Protein AF-A0A667XF51-F1 (afdb_monomer)

Mean predicted aligned error: 13.34 Å

Structure (mmCIF, N/CA/C/O backbone):
data_AF-A0A667XF51-F1
#
_entry.id   AF-A0A667XF51-F1
#
loop_
_atom_site.group_PDB
_atom_site.id
_atom_site.type_symbol
_atom_site.label_atom_id
_atom_site.label_alt_id
_atom_site.label_comp_id
_atom_site.label_asym_id
_atom_site.label_entity_id
_atom_site.label_seq_id
_atom_site.pdbx_PDB_ins_code
_atom_site.Car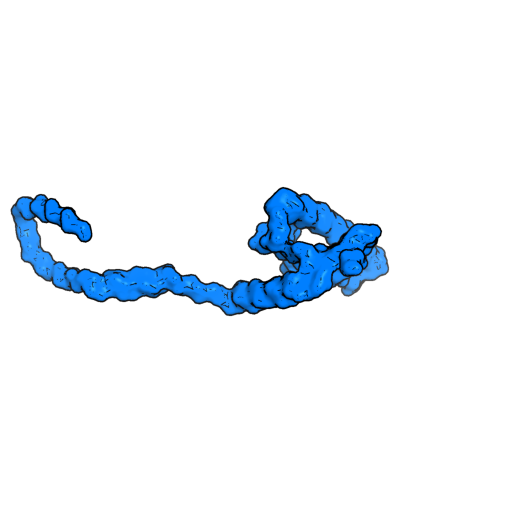tn_x
_atom_site.Cartn_y
_atom_site.Cartn_z
_atom_site.occupancy
_atom_site.B_iso_or_equiv
_atom_site.auth_seq_id
_atom_site.auth_comp_id
_atom_site.auth_asym_id
_atom_site.auth_atom_id
_atom_site.pdbx_PDB_model_num
ATOM 1 N N . MET A 1 1 ? -6.441 3.024 -53.118 1.00 38.12 1 MET A N 1
ATOM 2 C CA . MET A 1 1 ? -5.924 1.799 -53.764 1.00 38.12 1 MET A CA 1
ATOM 3 C C . MET A 1 1 ? -7.114 1.048 -54.330 1.00 38.12 1 MET A C 1
ATOM 5 O O . MET A 1 1 ? -8.049 0.774 -53.589 1.00 38.12 1 MET A O 1
ATOM 9 N N . THR A 1 2 ? -7.151 0.870 -55.646 1.00 34.66 2 THR A N 1
ATOM 10 C CA . THR A 1 2 ? -8.352 0.477 -56.395 1.00 34.66 2 THR A CA 1
ATOM 11 C C . THR A 1 2 ? -8.428 -1.042 -56.510 1.00 34.66 2 THR A C 1
ATOM 13 O O . THR A 1 2 ? -7.495 -1.657 -57.012 1.00 34.66 2 THR A O 1
ATOM 16 N N . ALA A 1 3 ? -9.537 -1.639 -56.077 1.00 33.94 3 ALA A N 1
ATOM 17 C CA . ALA A 1 3 ? -9.882 -3.020 -56.394 1.00 33.94 3 ALA A CA 1
ATOM 18 C C . ALA A 1 3 ? -11.202 -3.010 -57.173 1.00 33.94 3 ALA A C 1
ATOM 20 O O . ALA A 1 3 ? -12.235 -2.587 -56.652 1.00 33.94 3 ALA A O 1
ATOM 21 N N . THR A 1 4 ? -11.152 -3.427 -58.437 1.00 35.94 4 THR A N 1
ATOM 22 C CA . THR A 1 4 ? -12.316 -3.510 -59.328 1.00 35.94 4 THR A CA 1
ATOM 23 C C . THR A 1 4 ? -12.861 -4.934 -59.293 1.00 35.94 4 THR A C 1
ATOM 25 O O . THR A 1 4 ? -12.177 -5.868 -59.701 1.00 35.94 4 THR A O 1
ATOM 28 N N . LEU A 1 5 ? -14.100 -5.103 -58.827 1.00 32.44 5 LEU A N 1
ATOM 29 C CA . LEU A 1 5 ? -14.841 -6.366 -58.882 1.00 32.44 5 LEU A CA 1
ATOM 30 C C . LEU A 1 5 ? -15.947 -6.259 -59.939 1.00 32.44 5 LEU A C 1
ATOM 32 O O . LEU A 1 5 ? -16.811 -5.387 -59.858 1.00 32.44 5 LEU A O 1
ATOM 36 N N . HIS A 1 6 ? -15.923 -7.158 -60.924 1.00 40.03 6 HIS A N 1
ATOM 37 C CA . HIS A 1 6 ? -16.994 -7.330 -61.906 1.00 40.03 6 HIS A CA 1
ATOM 38 C C . HIS A 1 6 ? -18.035 -8.322 -61.378 1.00 40.03 6 HIS A C 1
ATOM 40 O O . HIS A 1 6 ? -17.689 -9.435 -60.993 1.00 40.03 6 HIS A O 1
ATOM 46 N N . PHE A 1 7 ? -19.317 -7.946 -61.426 1.00 36.72 7 PHE A N 1
ATOM 47 C CA . PHE A 1 7 ? -20.428 -8.858 -61.147 1.00 36.72 7 PHE A CA 1
ATOM 48 C C . PHE A 1 7 ? -21.400 -8.895 -62.329 1.00 36.72 7 PHE A C 1
ATOM 50 O O . PHE A 1 7 ? -21.832 -7.855 -62.834 1.00 36.72 7 PHE A O 1
ATOM 57 N N . ARG A 1 8 ? -21.718 -10.110 -62.787 1.00 48.25 8 ARG A N 1
ATOM 58 C CA . ARG A 1 8 ? -22.563 -10.396 -63.951 1.00 48.25 8 ARG A CA 1
ATOM 59 C C . ARG A 1 8 ? -23.971 -10.776 -63.487 1.00 48.25 8 ARG A C 1
ATOM 61 O O . ARG A 1 8 ? -24.130 -11.709 -62.715 1.00 48.25 8 ARG A O 1
ATOM 68 N N . SER A 1 9 ? -24.951 -10.105 -64.093 1.00 50.38 9 SER A N 1
ATOM 69 C CA . SER A 1 9 ? -26.363 -10.495 -64.232 1.00 50.38 9 SER A CA 1
ATOM 70 C C . SER A 1 9 ? -27.285 -10.417 -63.005 1.00 50.38 9 SER A C 1
ATOM 72 O O . SER A 1 9 ? -27.042 -11.017 -61.967 1.00 50.38 9 SER A O 1
ATOM 74 N N . GLY A 1 10 ? -28.432 -9.754 -63.220 1.00 55.12 10 GLY A N 1
ATOM 75 C CA . GLY A 1 10 ? -29.693 -10.096 -62.557 1.00 55.12 10 GLY A CA 1
ATOM 76 C C . GLY A 1 10 ? -30.224 -9.113 -61.510 1.00 55.12 10 GLY A C 1
ATOM 77 O O . GLY A 1 10 ? -30.117 -9.364 -60.320 1.00 55.12 10 GLY A O 1
ATOM 78 N N . LYS A 1 11 ? -30.938 -8.071 -61.971 1.00 45.00 11 LYS A N 1
ATOM 79 C CA . LYS A 1 11 ? -31.925 -7.261 -61.212 1.00 45.00 11 LYS A CA 1
ATOM 80 C C . LYS A 1 11 ? -31.363 -6.252 -60.185 1.00 45.00 11 LYS A C 1
ATOM 82 O O . LYS A 1 11 ? -31.269 -6.495 -58.987 1.00 45.00 11 LYS A O 1
ATOM 87 N N . LYS A 1 12 ? -31.091 -5.032 -60.671 1.00 38.03 12 LYS A N 1
ATOM 88 C CA . LYS A 1 12 ? -30.785 -3.843 -59.856 1.00 38.03 12 LYS A CA 1
ATOM 89 C C . LYS A 1 12 ? -32.056 -3.314 -59.171 1.00 38.03 12 LYS A C 1
ATOM 91 O O . LYS A 1 12 ? -32.865 -2.659 -59.818 1.00 38.03 12 LYS A O 1
ATOM 96 N N . ARG A 1 13 ? -32.202 -3.512 -57.856 1.00 37.59 13 ARG A N 1
ATOM 97 C CA . ARG A 1 13 ? -32.881 -2.512 -57.013 1.00 37.59 13 ARG A CA 1
ATOM 98 C C . ARG A 1 13 ? -31.829 -1.495 -56.594 1.00 37.59 13 ARG A C 1
ATOM 100 O O . ARG A 1 13 ? -30.793 -1.861 -56.045 1.00 37.59 13 ARG A O 1
ATOM 107 N N . GLN A 1 14 ? -32.076 -0.232 -56.915 1.00 36.44 14 GLN A N 1
ATOM 108 C CA . GLN A 1 14 ? -31.248 0.888 -56.494 1.00 36.44 14 GLN A CA 1
ATOM 109 C C . GLN A 1 14 ? -31.330 1.006 -54.968 1.00 36.44 14 GLN A C 1
ATOM 111 O O . GLN A 1 14 ? -32.318 1.492 -54.431 1.00 36.44 14 GLN A O 1
ATOM 116 N N . PHE A 1 15 ? -30.283 0.583 -54.266 1.00 31.88 15 PHE A N 1
ATOM 117 C CA . PHE A 1 15 ? -30.026 1.068 -52.917 1.00 31.88 15 PHE A CA 1
ATOM 118 C C . PHE A 1 15 ? -28.864 2.045 -53.002 1.00 31.88 15 PHE A C 1
ATOM 120 O O . PHE A 1 15 ? -27.707 1.665 -53.183 1.00 31.88 15 PHE A O 1
ATOM 127 N N . ARG A 1 16 ? -29.199 3.335 -52.929 1.00 36.62 16 ARG A N 1
ATOM 128 C CA . ARG A 1 16 ? -28.239 4.433 -52.858 1.00 36.62 16 ARG A CA 1
ATOM 129 C C . ARG A 1 16 ? -27.599 4.412 -51.469 1.00 36.62 16 ARG A C 1
ATOM 131 O O . ARG A 1 16 ? -28.033 5.117 -50.568 1.00 36.62 16 ARG A O 1
ATOM 138 N N . PHE A 1 17 ? -26.578 3.578 -51.289 1.00 36.72 17 PHE A N 1
ATOM 139 C CA . PHE A 1 17 ? -25.720 3.651 -50.110 1.00 36.72 17 PHE A CA 1
ATOM 140 C C . PHE A 1 17 ? -24.720 4.791 -50.302 1.00 36.72 17 PHE A C 1
ATOM 142 O O . PHE A 1 17 ? -23.775 4.700 -51.082 1.00 36.72 17 PHE A O 1
ATOM 149 N N . SER A 1 18 ? -24.977 5.895 -49.603 1.00 41.28 18 SER A N 1
ATOM 150 C CA . SER A 1 18 ? -24.064 7.027 -49.477 1.00 41.28 18 SER A CA 1
ATOM 151 C C . SER A 1 18 ? -22.818 6.570 -48.705 1.00 41.28 18 SER A C 1
ATOM 153 O O . SER A 1 18 ? -22.861 6.303 -47.502 1.00 41.28 18 SER A O 1
ATOM 155 N N . TRP A 1 19 ? -21.690 6.451 -49.411 1.00 42.91 19 TRP A N 1
ATOM 156 C CA . TRP A 1 19 ? -20.379 6.155 -48.814 1.00 42.91 19 TRP A CA 1
ATOM 157 C C . TRP A 1 19 ? -19.873 7.283 -47.905 1.00 42.91 19 TRP A C 1
ATOM 159 O O . TRP A 1 19 ? -18.985 7.068 -47.094 1.00 42.91 19 T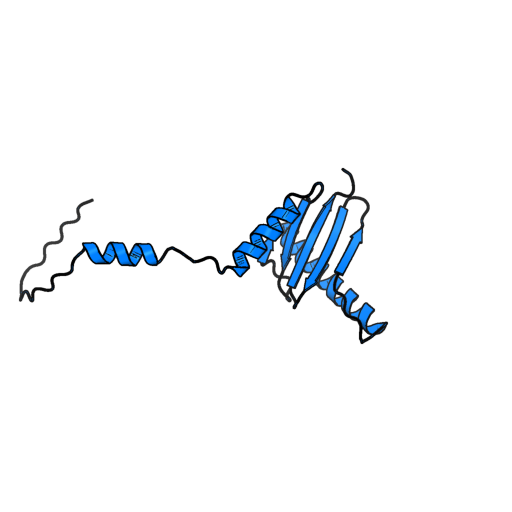RP A O 1
ATOM 169 N N . GLN A 1 20 ? -20.512 8.451 -47.949 1.00 49.47 20 GLN A N 1
ATOM 170 C CA . GLN A 1 20 ? -20.161 9.614 -47.140 1.00 49.47 20 GLN A CA 1
ATOM 171 C C . GLN A 1 20 ? -20.709 9.540 -45.701 1.00 49.47 20 GLN A C 1
ATOM 173 O O . GLN A 1 20 ? -20.226 10.241 -44.817 1.00 49.47 20 GLN A O 1
ATOM 1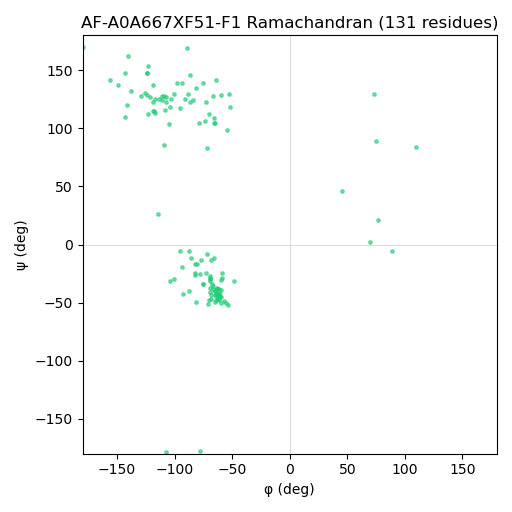78 N N . GLN A 1 21 ? -21.686 8.662 -45.435 1.00 45.69 21 GLN A N 1
ATOM 179 C CA . GLN A 1 21 ? -22.280 8.481 -44.099 1.00 45.69 21 GLN A CA 1
ATOM 180 C C . GLN A 1 21 ? -21.626 7.372 -43.264 1.00 45.69 21 GLN A C 1
ATOM 182 O O . GLN A 1 21 ? -21.743 7.387 -42.038 1.00 45.69 21 GLN A O 1
ATOM 187 N N . ARG A 1 22 ? -20.899 6.433 -43.885 1.00 46.75 22 ARG A N 1
ATOM 188 C CA . ARG A 1 22 ? -20.194 5.362 -43.154 1.00 46.75 22 ARG A CA 1
ATOM 189 C C . ARG A 1 22 ? -18.921 5.857 -42.463 1.00 46.75 22 ARG A C 1
ATOM 191 O O . ARG A 1 22 ? -18.656 5.445 -41.334 1.00 46.75 22 ARG A O 1
ATOM 198 N N . ASP A 1 23 ? -18.214 6.813 -43.060 1.00 51.25 23 ASP A N 1
ATOM 199 C CA . ASP A 1 23 ? -16.989 7.373 -42.471 1.00 51.25 23 ASP A CA 1
ATOM 200 C C . ASP A 1 23 ? -17.261 8.282 -41.261 1.00 51.25 23 ASP A C 1
ATOM 202 O O . ASP A 1 23 ? -16.416 8.412 -40.373 1.00 51.25 23 ASP A O 1
ATOM 206 N N . ALA A 1 24 ? -18.462 8.863 -41.168 1.00 52.84 24 ALA A N 1
ATOM 207 C CA . ALA A 1 24 ? -18.883 9.662 -40.016 1.00 52.84 24 ALA A CA 1
ATOM 208 C C . ALA A 1 24 ? -19.246 8.794 -38.793 1.00 52.84 24 ALA A C 1
ATOM 210 O O . ALA A 1 24 ? -18.978 9.178 -37.654 1.00 52.84 24 ALA A O 1
A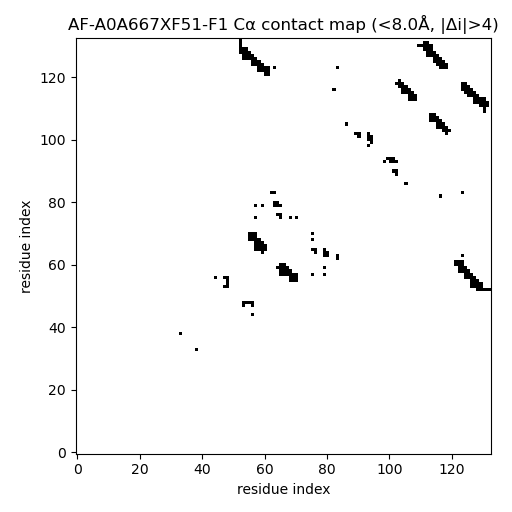TOM 211 N N . LEU A 1 25 ? -19.804 7.598 -39.019 1.00 53.31 25 LEU A N 1
ATOM 212 C CA . LEU A 1 25 ? -20.165 6.655 -37.953 1.00 53.31 25 LEU A CA 1
ATOM 213 C C . LEU A 1 25 ? -18.959 5.883 -37.398 1.00 53.31 25 LEU A C 1
ATOM 215 O O . LEU A 1 25 ? -18.986 5.476 -36.238 1.00 53.31 25 LEU A O 1
ATOM 219 N N . ASN A 1 26 ? -17.888 5.710 -38.182 1.00 52.69 26 ASN A N 1
ATOM 220 C CA . ASN A 1 26 ? -16.680 5.029 -37.709 1.00 52.69 26 ASN A CA 1
ATOM 221 C C . ASN A 1 26 ? -15.746 5.947 -36.897 1.00 52.69 26 ASN A C 1
ATOM 223 O O . ASN A 1 26 ? -15.063 5.471 -35.996 1.00 52.69 26 ASN A O 1
ATOM 227 N N . ARG A 1 27 ? -15.773 7.273 -37.122 1.00 49.97 27 ARG A N 1
ATOM 228 C CA . ARG A 1 27 ? -15.036 8.236 -36.273 1.00 49.97 27 ARG A CA 1
ATOM 229 C C . ARG A 1 27 ? -15.612 8.368 -34.862 1.00 49.97 27 ARG A C 1
ATOM 231 O O . ARG A 1 27 ? -14.864 8.648 -33.935 1.00 49.97 27 ARG A O 1
ATOM 238 N N . ARG A 1 28 ? -16.915 8.119 -34.673 1.00 48.06 28 ARG A N 1
ATOM 239 C CA . ARG A 1 28 ? -17.546 8.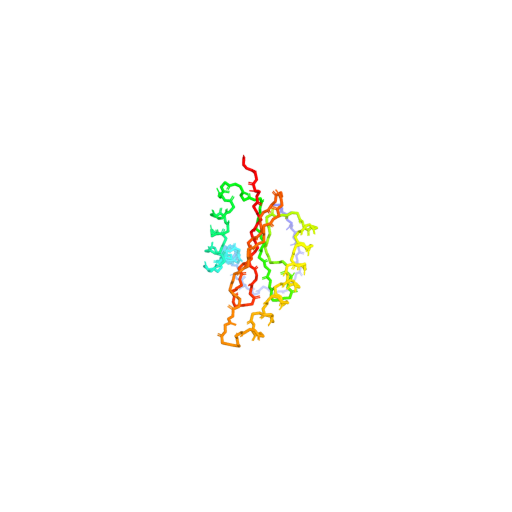112 -33.339 1.00 48.06 28 ARG A CA 1
ATOM 240 C C . ARG A 1 28 ? -17.269 6.848 -32.523 1.00 48.06 28 ARG A C 1
ATOM 242 O O . ARG A 1 28 ? -17.522 6.852 -31.326 1.00 48.06 28 ARG A O 1
ATOM 249 N N . ARG A 1 29 ? -16.743 5.784 -33.140 1.00 47.66 29 ARG A N 1
ATOM 250 C CA . ARG A 1 29 ? -16.464 4.511 -32.456 1.00 47.66 29 ARG A CA 1
ATOM 251 C C . ARG A 1 29 ? -15.133 4.510 -31.688 1.00 47.66 29 ARG A C 1
ATOM 253 O O . ARG A 1 29 ? -14.967 3.689 -30.799 1.00 47.66 29 ARG A O 1
ATOM 260 N N . ASN A 1 30 ? -14.234 5.457 -31.979 1.00 44.09 30 ASN A N 1
ATOM 261 C CA . ASN A 1 30 ? -12.891 5.537 -31.389 1.00 44.09 30 ASN A CA 1
ATOM 262 C C . ASN A 1 30 ? -12.665 6.776 -30.510 1.00 44.09 30 ASN A C 1
ATOM 264 O O . ASN A 1 30 ? -11.528 7.210 -30.354 1.00 44.09 30 ASN A O 1
ATOM 268 N N . ASN A 1 31 ? -13.716 7.344 -29.917 1.00 49.69 31 ASN A N 1
ATOM 269 C CA . ASN A 1 31 ? -13.519 8.239 -28.781 1.00 49.69 31 ASN A CA 1
ATOM 270 C C . ASN A 1 31 ? -14.014 7.519 -27.528 1.00 49.69 31 ASN A C 1
ATOM 272 O O . ASN A 1 31 ? -15.191 7.663 -27.187 1.00 49.69 31 ASN A O 1
ATOM 276 N N . PRO A 1 32 ? -13.179 6.691 -26.871 1.00 53.62 32 PRO A N 1
ATOM 277 C CA . PRO A 1 32 ? -13.528 6.247 -25.543 1.00 53.62 32 PRO A CA 1
ATOM 278 C C . PRO A 1 32 ? -13.481 7.522 -24.711 1.00 53.62 32 PRO A C 1
ATOM 280 O O . PRO A 1 32 ? -12.410 8.060 -24.441 1.00 53.62 32 PRO A O 1
ATOM 283 N N . THR A 1 33 ? -14.644 8.067 -24.365 1.00 53.41 33 THR A N 1
ATOM 284 C CA . THR A 1 33 ? -14.733 8.974 -23.229 1.00 53.41 33 THR A CA 1
ATOM 285 C C . THR A 1 33 ? -14.129 8.193 -22.076 1.00 53.41 33 THR A C 1
ATOM 287 O O . THR A 1 33 ? -14.776 7.283 -21.555 1.00 53.41 33 THR A O 1
ATOM 290 N N . ILE A 1 34 ? -12.855 8.452 -21.770 1.00 56.41 34 ILE A N 1
ATOM 291 C CA . ILE A 1 34 ? -12.207 7.887 -20.596 1.00 56.41 34 ILE A CA 1
ATOM 292 C C . ILE A 1 34 ? -13.168 8.251 -19.465 1.00 56.41 34 ILE A C 1
ATOM 294 O O . ILE A 1 34 ? -13.490 9.438 -19.332 1.00 56.41 34 ILE A O 1
ATOM 298 N N . PRO A 1 35 ? -13.754 7.268 -18.758 1.00 61.75 35 PRO A N 1
ATOM 299 C CA . PRO A 1 35 ? -14.722 7.574 -17.720 1.00 61.75 35 PRO A CA 1
ATOM 300 C C . PRO A 1 35 ? -14.061 8.584 -16.787 1.00 61.75 35 PRO A C 1
ATOM 302 O O . PRO A 1 35 ? -12.919 8.377 -16.392 1.00 61.75 35 PRO A O 1
ATOM 305 N N . LYS A 1 36 ? -14.740 9.697 -16.497 1.00 63.22 36 LYS A N 1
ATOM 306 C CA . LYS A 1 36 ? -14.178 10.862 -15.787 1.00 63.22 36 LYS A CA 1
ATOM 307 C C . LYS A 1 36 ? -13.414 10.479 -14.502 1.00 63.22 36 LYS A C 1
ATOM 309 O O . LYS A 1 36 ? -12.390 11.065 -14.181 1.00 63.22 36 LYS A O 1
ATOM 314 N N . MET A 1 37 ? -13.852 9.407 -13.843 1.00 62.53 37 MET A N 1
ATOM 315 C CA . MET A 1 37 ? -13.179 8.804 -12.688 1.00 62.53 37 MET A CA 1
ATOM 316 C C . MET A 1 37 ? -11.767 8.280 -13.007 1.00 62.53 37 MET A C 1
ATOM 318 O O . MET A 1 37 ? -10.837 8.488 -12.238 1.00 62.53 37 MET A O 1
ATOM 322 N N . ALA A 1 38 ? -11.571 7.620 -14.151 1.00 70.81 38 ALA A N 1
ATOM 323 C CA . ALA A 1 38 ? -10.264 7.105 -14.550 1.00 70.81 38 ALA A CA 1
ATOM 324 C C . ALA A 1 38 ? -9.266 8.233 -14.859 1.00 70.81 38 ALA A C 1
ATOM 326 O O . ALA A 1 38 ? -8.089 8.084 -14.541 1.00 70.81 38 ALA A O 1
ATOM 327 N N . SER A 1 39 ? -9.716 9.369 -15.413 1.00 79.31 39 SER A N 1
ATOM 328 C CA . SER A 1 39 ? -8.823 10.516 -15.636 1.00 79.31 39 SER A CA 1
ATOM 329 C C . SER A 1 39 ? -8.396 11.180 -14.326 1.00 79.31 39 SER A C 1
ATOM 331 O O . SER A 1 39 ? -7.220 11.488 -14.161 1.00 79.31 39 SER A O 1
ATOM 333 N N . GLU A 1 40 ? -9.308 11.336 -13.363 1.00 82.81 40 GLU A N 1
ATOM 334 C CA . GLU A 1 40 ? -9.001 11.934 -12.053 1.00 82.81 40 GLU A CA 1
ATOM 335 C C . GLU A 1 40 ? -8.013 11.082 -11.234 1.00 82.81 40 GLU A C 1
ATOM 337 O O . GLU A 1 40 ? -7.089 11.611 -10.603 1.00 82.81 40 GLU A O 1
ATOM 342 N N . VAL A 1 41 ? -8.162 9.752 -11.274 1.00 83.50 41 VAL A N 1
ATOM 343 C CA . VAL A 1 41 ? -7.222 8.815 -10.635 1.00 83.50 41 VAL A CA 1
ATOM 344 C C . VAL A 1 41 ? -5.837 8.928 -11.268 1.00 83.50 41 VAL A C 1
ATOM 346 O O . VAL A 1 41 ? -4.841 9.039 -10.557 1.00 83.50 41 VAL A O 1
ATOM 349 N N . GLU A 1 42 ? -5.761 8.952 -12.597 1.00 85.88 42 GLU A N 1
ATOM 350 C CA . GLU A 1 42 ? -4.492 9.011 -13.325 1.00 85.88 42 GLU A CA 1
ATOM 351 C C . GLU A 1 42 ? -3.760 10.347 -13.109 1.00 85.88 42 GLU A C 1
ATOM 353 O O . GLU A 1 42 ? -2.546 10.366 -12.906 1.00 85.88 42 GLU A O 1
ATOM 358 N N . GLU A 1 43 ? -4.487 11.464 -13.044 1.00 89.69 43 GLU A N 1
ATOM 359 C CA . GLU A 1 43 ? -3.926 12.760 -12.647 1.00 89.69 43 GLU A CA 1
ATOM 360 C C . GLU A 1 43 ? -3.408 12.757 -11.205 1.00 89.69 43 GLU A C 1
ATOM 362 O O . GLU A 1 43 ? -2.370 13.353 -10.910 1.00 89.69 43 GLU A O 1
ATOM 367 N N . THR A 1 44 ? -4.114 12.082 -10.297 1.00 90.44 44 THR A N 1
ATOM 368 C CA . THR A 1 44 ? -3.706 11.979 -8.891 1.00 90.44 44 THR A CA 1
ATOM 369 C C . THR A 1 44 ? -2.445 11.137 -8.735 1.00 90.44 44 THR A C 1
ATOM 371 O O . THR A 1 44 ? -1.525 11.557 -8.035 1.00 90.44 44 THR A O 1
ATOM 374 N N . LEU A 1 45 ? -2.352 10.005 -9.435 1.00 91.00 45 LEU A N 1
ATOM 375 C CA . LEU A 1 45 ? -1.148 9.171 -9.450 1.00 91.00 45 LEU A CA 1
ATOM 376 C C . LEU A 1 45 ? 0.052 9.935 -10.017 1.00 91.00 45 LEU A C 1
ATOM 378 O O . LEU A 1 45 ? 1.102 9.963 -9.381 1.00 91.00 45 LEU A O 1
ATOM 382 N N . LYS A 1 46 ? -0.125 10.667 -11.125 1.00 91.94 46 LYS A N 1
ATOM 383 C CA . LYS A 1 46 ? 0.932 11.527 -11.683 1.00 91.94 46 LYS A CA 1
ATOM 384 C C . LYS A 1 46 ? 1.398 12.607 -10.708 1.00 91.94 46 LYS A C 1
ATOM 386 O O . LYS A 1 46 ? 2.589 12.896 -10.633 1.00 91.94 46 LYS A O 1
ATOM 391 N N . ARG A 1 47 ? 0.477 13.210 -9.946 1.00 93.19 47 ARG A N 1
ATOM 392 C CA . ARG A 1 47 ? 0.828 14.187 -8.900 1.00 93.19 47 ARG A CA 1
ATOM 393 C C . ARG A 1 47 ? 1.677 13.563 -7.790 1.00 93.19 47 ARG A C 1
ATOM 395 O O . ARG A 1 47 ? 2.580 14.230 -7.296 1.00 93.19 47 ARG A O 1
ATOM 402 N N . ILE A 1 48 ? 1.404 12.312 -7.416 1.00 93.19 48 ILE A N 1
ATOM 403 C CA . ILE A 1 48 ? 2.193 11.571 -6.420 1.00 93.19 48 ILE A CA 1
ATOM 404 C C . ILE A 1 48 ? 3.573 11.228 -6.988 1.00 93.19 48 ILE A C 1
ATOM 406 O O . ILE A 1 48 ? 4.578 11.498 -6.343 1.00 93.19 48 ILE A O 1
ATOM 410 N N . GLU A 1 49 ? 3.636 10.705 -8.210 1.00 92.56 49 GLU A N 1
ATOM 411 C CA . GLU A 1 49 ? 4.893 10.373 -8.894 1.00 92.56 49 GLU A CA 1
ATOM 412 C C . GLU A 1 49 ? 5.804 11.590 -9.095 1.00 92.56 49 GLU A C 1
ATOM 414 O O . GLU A 1 49 ? 7.023 11.462 -9.066 1.00 92.56 49 GLU A O 1
ATOM 419 N N . GLY A 1 50 ? 5.227 12.786 -9.243 1.00 91.69 50 GLY A N 1
ATOM 420 C CA . GLY A 1 50 ? 5.981 14.036 -9.335 1.00 91.69 50 GLY A CA 1
ATOM 421 C C . GLY A 1 50 ? 6.622 14.504 -8.022 1.00 91.69 50 GLY A C 1
ATOM 422 O O . GLY A 1 50 ? 7.389 15.470 -8.033 1.00 91.69 50 GLY A O 1
ATOM 423 N N . GLN A 1 51 ? 6.323 13.872 -6.882 1.00 92.19 51 GLN A N 1
ATOM 424 C CA . GLN A 1 51 ? 6.933 14.240 -5.605 1.00 92.19 51 GLN A CA 1
ATOM 425 C C . GLN A 1 51 ? 8.381 13.745 -5.515 1.00 92.19 51 GLN A C 1
ATOM 427 O O . GLN A 1 51 ? 8.711 12.614 -5.871 1.00 92.19 51 GLN A O 1
ATOM 432 N N . ARG A 1 52 ? 9.266 14.591 -4.974 1.00 89.25 52 ARG A N 1
ATOM 433 C CA . ARG A 1 52 ? 10.680 14.239 -4.783 1.00 89.25 52 ARG A CA 1
ATOM 434 C C . ARG A 1 52 ? 10.818 13.017 -3.878 1.00 89.25 52 ARG A C 1
ATOM 436 O O . ARG A 1 52 ? 10.293 12.997 -2.769 1.00 89.25 52 ARG A O 1
ATOM 443 N N . GLY A 1 53 ? 11.581 12.033 -4.345 1.00 90.62 53 GLY A N 1
ATOM 444 C CA . GLY A 1 53 ? 11.854 10.796 -3.616 1.00 90.62 53 GLY A CA 1
ATOM 445 C C . GLY A 1 53 ? 10.839 9.679 -3.854 1.00 90.62 53 GLY A C 1
ATOM 446 O O . GLY A 1 53 ? 11.097 8.571 -3.396 1.00 90.62 53 GLY A O 1
ATOM 447 N N . VAL A 1 54 ? 9.740 9.912 -4.584 1.00 94.25 54 VAL A N 1
ATOM 448 C CA . VAL A 1 54 ? 8.851 8.826 -5.020 1.00 94.25 54 VAL A CA 1
ATOM 449 C C . VAL A 1 54 ? 9.540 8.025 -6.121 1.00 94.25 54 VAL A C 1
ATOM 451 O O . VAL A 1 54 ? 9.946 8.560 -7.146 1.00 94.25 54 VAL A O 1
ATOM 454 N N . VAL A 1 55 ? 9.694 6.727 -5.875 1.00 93.12 55 VAL A N 1
ATOM 455 C CA . VAL A 1 55 ? 10.275 5.756 -6.811 1.00 93.12 55 VAL A CA 1
ATOM 456 C C . VAL A 1 55 ? 9.192 5.203 -7.724 1.00 93.12 55 VAL A C 1
ATOM 458 O O . VAL A 1 55 ? 9.412 5.022 -8.918 1.00 93.12 55 VAL A O 1
ATOM 461 N N . GLY A 1 56 ? 8.009 4.939 -7.167 1.00 93.62 56 GLY A N 1
ATOM 462 C CA . GLY A 1 56 ? 6.879 4.501 -7.963 1.00 93.62 56 GLY A CA 1
ATOM 463 C C . GLY A 1 56 ? 5.609 4.254 -7.172 1.00 93.62 56 GLY A C 1
ATOM 464 O O . GLY A 1 56 ? 5.605 4.232 -5.938 1.00 93.62 56 GLY A O 1
ATOM 465 N N . THR A 1 57 ? 4.527 4.066 -7.917 1.00 95.31 57 THR A N 1
ATOM 466 C CA . THR A 1 57 ? 3.190 3.805 -7.394 1.00 95.31 57 THR A CA 1
ATOM 467 C C . THR A 1 57 ? 2.635 2.505 -7.965 1.00 95.31 57 THR A C 1
ATOM 469 O O . THR A 1 57 ? 2.949 2.115 -9.092 1.00 95.31 57 THR A O 1
ATOM 472 N N . VAL A 1 58 ? 1.819 1.807 -7.176 1.00 94.81 58 VAL A N 1
ATOM 473 C CA . VAL A 1 58 ? 1.083 0.613 -7.598 1.00 94.81 58 VAL A CA 1
ATOM 474 C C . VAL A 1 58 ? -0.331 0.686 -7.043 1.00 94.81 58 VAL A C 1
ATOM 476 O O . VAL A 1 58 ? -0.527 0.938 -5.858 1.00 94.81 58 VAL A O 1
ATOM 479 N N . VAL A 1 59 ? -1.321 0.432 -7.892 1.00 93.50 59 VAL A N 1
ATOM 480 C CA . VAL A 1 59 ? -2.724 0.296 -7.498 1.00 93.50 59 VAL A CA 1
ATOM 481 C C . VAL A 1 59 ? -3.150 -1.142 -7.736 1.00 93.50 59 VAL A C 1
ATOM 483 O O . VAL A 1 59 ? -3.023 -1.641 -8.855 1.00 93.50 59 VAL A O 1
ATOM 486 N N . CYS A 1 60 ? -3.676 -1.795 -6.704 1.00 93.44 60 CYS A N 1
ATOM 487 C CA . CYS A 1 60 ? -4.128 -3.183 -6.744 1.00 93.44 60 CYS A CA 1
ATOM 488 C C . CYS A 1 60 ? -5.598 -3.302 -6.344 1.00 93.44 60 CYS A C 1
ATOM 490 O O . CYS A 1 60 ? -6.109 -2.499 -5.561 1.00 93.44 60 CYS A O 1
ATOM 492 N N . ASN A 1 61 ? -6.255 -4.346 -6.844 1.00 91.69 61 ASN A N 1
ATOM 493 C CA . ASN A 1 61 ? -7.576 -4.753 -6.370 1.00 91.69 61 ASN A CA 1
ATOM 494 C C . ASN A 1 61 ? -7.497 -5.525 -5.030 1.00 91.69 61 ASN A C 1
ATOM 496 O O . ASN A 1 61 ? -6.411 -5.773 -4.491 1.00 91.69 61 ASN A O 1
ATOM 500 N N . ALA A 1 62 ? -8.656 -5.975 -4.544 1.00 86.81 62 ALA A N 1
ATOM 501 C CA . ALA A 1 62 ? -8.810 -6.766 -3.322 1.00 86.81 62 ALA A CA 1
ATOM 502 C C . ALA A 1 62 ? -8.038 -8.098 -3.330 1.00 86.81 62 ALA A C 1
ATOM 504 O O . ALA A 1 62 ? -7.664 -8.612 -2.272 1.00 86.81 62 ALA A O 1
ATOM 505 N N . ASP A 1 63 ? -7.751 -8.648 -4.507 1.00 86.44 63 ASP A N 1
ATOM 506 C CA . ASP A 1 63 ? -7.012 -9.903 -4.674 1.00 86.44 63 ASP A CA 1
ATOM 507 C C . ASP A 1 63 ? -5.491 -9.688 -4.713 1.00 86.44 63 ASP A C 1
ATOM 509 O O . ASP A 1 63 ? -4.718 -10.645 -4.738 1.00 86.44 63 ASP A O 1
ATOM 513 N N . GLY A 1 64 ? -5.034 -8.430 -4.703 1.00 85.31 64 GLY A N 1
ATOM 514 C CA . GLY A 1 64 ? -3.625 -8.090 -4.887 1.00 85.31 64 GLY A CA 1
ATOM 515 C C . GLY A 1 64 ? -3.165 -8.193 -6.344 1.00 85.31 64 GLY A C 1
ATOM 516 O O . GLY A 1 64 ? -1.968 -8.319 -6.595 1.00 85.31 64 GLY A O 1
ATOM 517 N N . ILE A 1 65 ? -4.092 -8.141 -7.303 1.00 91.62 65 ILE A N 1
ATOM 518 C CA . ILE A 1 65 ? -3.794 -8.061 -8.734 1.00 91.62 65 ILE A CA 1
ATOM 519 C C . ILE A 1 65 ? -3.544 -6.586 -9.090 1.00 91.62 65 ILE A C 1
ATOM 521 O O . ILE A 1 65 ? -4.413 -5.744 -8.831 1.00 91.62 65 ILE A O 1
ATOM 525 N N . PRO A 1 66 ? -2.384 -6.245 -9.681 1.00 92.56 66 PRO A N 1
ATOM 526 C CA . PRO A 1 66 ? -2.085 -4.875 -10.080 1.00 92.56 66 PRO A CA 1
ATOM 527 C C . PRO A 1 66 ? -3.010 -4.403 -11.208 1.00 92.56 66 PRO A C 1
ATOM 529 O O . PRO A 1 66 ? -3.112 -5.047 -12.249 1.00 92.56 66 PRO A O 1
ATOM 532 N N . ILE A 1 67 ? -3.650 -3.252 -11.012 1.00 91.88 67 ILE A N 1
ATOM 533 C CA . ILE A 1 67 ? -4.468 -2.549 -12.013 1.00 91.88 67 ILE A CA 1
ATOM 534 C C . ILE A 1 67 ? -3.606 -1.529 -12.760 1.00 91.88 67 ILE A C 1
ATOM 536 O O . ILE A 1 67 ? -3.703 -1.391 -13.979 1.00 91.88 67 ILE A O 1
ATOM 540 N N . ARG A 1 68 ? -2.757 -0.802 -12.024 1.00 90.31 68 ARG A N 1
ATOM 541 C CA . ARG A 1 68 ? -1.807 0.186 -12.551 1.00 90.31 68 ARG A CA 1
ATOM 542 C C . ARG A 1 68 ? -0.514 0.137 -11.749 1.00 90.31 68 ARG A C 1
ATOM 544 O O . ARG A 1 68 ? -0.530 -0.151 -10.556 1.00 90.31 68 ARG A O 1
ATOM 551 N N . SER A 1 69 ? 0.598 0.416 -12.412 1.00 92.94 69 SER A N 1
ATOM 552 C CA . SER A 1 69 ? 1.918 0.460 -11.794 1.00 92.94 69 SER A CA 1
ATOM 553 C C . SER A 1 69 ? 2.850 1.335 -12.615 1.00 92.94 69 SER A C 1
ATOM 555 O O . SER A 1 69 ? 2.815 1.264 -13.842 1.00 92.94 69 SER A O 1
ATOM 557 N N . SER A 1 70 ? 3.705 2.097 -11.941 1.00 93.25 70 SER A N 1
ATOM 558 C CA . SER A 1 70 ? 4.840 2.792 -12.558 1.00 93.25 70 SER A CA 1
ATOM 559 C C . SER A 1 70 ? 6.155 1.998 -12.462 1.00 93.25 70 SER A C 1
ATOM 561 O O . SER A 1 70 ? 7.169 2.419 -13.009 1.00 93.25 70 SER A O 1
ATOM 563 N N . LEU A 1 71 ? 6.147 0.866 -11.747 1.00 91.75 71 LEU A N 1
ATOM 564 C CA . LEU A 1 71 ? 7.285 -0.046 -11.568 1.00 91.75 71 LEU A CA 1
ATOM 565 C C . LEU A 1 71 ? 7.343 -1.125 -12.659 1.00 91.75 71 LEU A C 1
ATOM 567 O O . LEU A 1 71 ? 6.376 -1.328 -13.400 1.00 91.75 71 LEU A O 1
ATOM 571 N N . ASP A 1 72 ? 8.460 -1.854 -12.715 1.00 92.75 72 ASP A N 1
ATOM 572 C CA . ASP A 1 72 ? 8.622 -3.032 -13.563 1.00 92.75 72 ASP A CA 1
ATOM 573 C C . ASP A 1 72 ? 7.661 -4.158 -13.155 1.00 92.75 72 ASP A C 1
ATOM 575 O O . ASP A 1 72 ? 7.428 -4.408 -11.974 1.00 92.75 72 ASP A O 1
ATOM 579 N N . GLY A 1 73 ? 7.119 -4.881 -14.139 1.00 90.69 73 GLY A N 1
ATOM 580 C CA . GLY A 1 73 ? 6.047 -5.852 -13.895 1.00 90.69 73 GLY A CA 1
ATOM 581 C C . GLY A 1 73 ? 6.401 -6.967 -12.901 1.00 90.69 73 GLY A C 1
ATOM 582 O O . GLY A 1 73 ? 5.517 -7.456 -12.196 1.00 90.69 73 GLY A O 1
ATOM 583 N N . VAL A 1 74 ? 7.682 -7.345 -12.803 1.00 92.75 74 VAL A N 1
ATOM 584 C CA . VAL A 1 74 ? 8.150 -8.356 -11.843 1.00 92.75 74 VAL A CA 1
ATOM 585 C C . VAL A 1 74 ? 8.102 -7.800 -10.421 1.00 92.75 74 VAL A C 1
ATOM 587 O O . VAL A 1 74 ? 7.483 -8.418 -9.548 1.00 92.75 74 VAL A O 1
ATOM 590 N N . ALA A 1 75 ? 8.683 -6.619 -10.185 1.00 91.25 75 ALA A N 1
ATOM 591 C CA . ALA A 1 75 ? 8.608 -5.971 -8.881 1.00 91.25 75 ALA A CA 1
ATOM 592 C C . ALA A 1 75 ? 7.162 -5.651 -8.493 1.00 91.25 75 ALA A C 1
ATOM 594 O O . ALA A 1 75 ? 6.771 -5.909 -7.356 1.00 91.25 75 ALA A O 1
ATOM 595 N N . THR A 1 76 ? 6.337 -5.162 -9.425 1.00 94.62 76 THR A N 1
ATOM 596 C CA . THR A 1 76 ? 4.919 -4.868 -9.180 1.00 94.62 76 THR A CA 1
ATOM 597 C C . THR A 1 76 ? 4.183 -6.073 -8.608 1.00 94.62 76 THR A C 1
ATOM 599 O O . THR A 1 76 ? 3.536 -5.963 -7.567 1.00 94.62 76 THR A O 1
ATOM 602 N N . ALA A 1 77 ? 4.294 -7.236 -9.258 1.00 93.06 77 ALA A N 1
ATOM 603 C CA . ALA A 1 77 ? 3.624 -8.452 -8.811 1.00 93.06 77 ALA A CA 1
ATOM 604 C C . ALA A 1 77 ? 4.131 -8.906 -7.431 1.00 93.06 77 ALA A C 1
ATOM 606 O O . ALA A 1 77 ? 3.347 -9.337 -6.578 1.00 93.06 77 ALA A O 1
ATOM 607 N N . GLN A 1 78 ? 5.437 -8.773 -7.182 1.00 93.25 78 GLN A N 1
ATOM 608 C CA . GLN A 1 78 ? 6.033 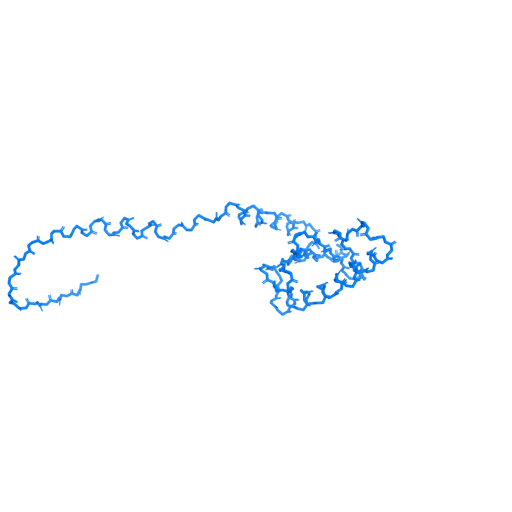-9.104 -5.893 1.00 93.25 78 GLN A CA 1
ATOM 609 C C . GLN A 1 78 ? 5.526 -8.183 -4.775 1.00 93.25 78 GLN A C 1
ATOM 611 O O . GLN A 1 78 ? 5.087 -8.683 -3.734 1.00 93.25 78 GLN A O 1
ATOM 616 N N . TYR A 1 79 ? 5.554 -6.864 -4.982 1.00 93.44 79 TYR A N 1
ATOM 617 C CA . TYR A 1 79 ? 5.073 -5.884 -4.008 1.00 93.44 79 TYR A CA 1
ATOM 618 C C . TYR A 1 79 ? 3.585 -6.058 -3.732 1.00 93.44 79 TYR A C 1
ATOM 620 O O . TYR A 1 79 ? 3.196 -6.131 -2.568 1.00 93.44 79 TYR A O 1
ATOM 628 N N . ALA A 1 80 ? 2.768 -6.205 -4.776 1.00 93.75 80 ALA A N 1
ATOM 629 C CA . ALA A 1 80 ? 1.330 -6.389 -4.642 1.00 93.75 80 ALA A CA 1
ATOM 630 C C . ALA A 1 80 ? 0.991 -7.613 -3.779 1.00 93.75 80 ALA A C 1
ATOM 632 O O . ALA A 1 80 ? 0.248 -7.498 -2.804 1.00 93.75 80 ALA A O 1
ATOM 633 N N . ARG A 1 81 ? 1.611 -8.766 -4.061 1.00 93.25 81 ARG A N 1
ATOM 634 C CA . ARG A 1 81 ? 1.389 -10.007 -3.305 1.00 93.25 81 ARG A CA 1
ATOM 635 C C . ARG A 1 81 ? 1.831 -9.894 -1.845 1.00 93.25 81 ARG A C 1
ATOM 637 O O . ARG A 1 81 ? 1.102 -10.308 -0.942 1.00 93.25 81 ARG A O 1
ATOM 644 N N . LEU A 1 82 ? 3.040 -9.380 -1.606 1.00 93.50 82 LEU A N 1
ATOM 645 C CA . LEU A 1 82 ? 3.612 -9.302 -0.259 1.00 93.50 82 LEU A CA 1
ATOM 646 C C . LEU A 1 82 ? 2.859 -8.299 0.614 1.00 93.50 82 LEU A C 1
ATOM 648 O O . LEU A 1 82 ? 2.497 -8.625 1.746 1.00 93.50 82 LEU A O 1
ATOM 652 N N . LEU A 1 83 ? 2.590 -7.107 0.083 1.00 94.19 83 LEU A N 1
ATOM 653 C CA . LEU A 1 83 ? 1.897 -6.056 0.819 1.00 94.19 83 LEU A CA 1
ATOM 654 C C . LEU A 1 83 ? 0.438 -6.422 1.050 1.00 94.19 83 LEU A C 1
ATOM 656 O O . LEU A 1 83 ? -0.039 -6.239 2.161 1.00 94.19 83 LEU A O 1
ATOM 660 N N . ARG A 1 84 ? -0.238 -7.065 0.088 1.00 93.75 84 ARG A N 1
ATOM 661 C CA . ARG A 1 84 ? -1.591 -7.587 0.315 1.00 93.75 84 ARG A CA 1
ATOM 662 C C . ARG A 1 84 ? -1.638 -8.524 1.519 1.00 93.75 84 ARG A C 1
ATOM 664 O O . ARG A 1 84 ? -2.467 -8.328 2.407 1.00 93.75 84 ARG A O 1
ATOM 671 N N . LYS A 1 85 ? -0.736 -9.511 1.576 1.00 93.75 85 LYS A N 1
ATOM 672 C CA . LYS A 1 85 ? -0.663 -10.451 2.705 1.00 93.75 85 LYS A CA 1
ATOM 673 C C . LYS A 1 85 ? -0.398 -9.722 4.023 1.00 93.75 85 LYS A C 1
ATOM 675 O O . LYS A 1 85 ? -1.062 -10.003 5.018 1.00 93.75 85 LYS A O 1
ATOM 680 N N . LEU A 1 86 ? 0.548 -8.785 4.028 1.00 94.44 86 LEU A N 1
ATOM 681 C CA . LEU A 1 86 ? 0.879 -7.996 5.212 1.00 94.44 86 LEU A CA 1
ATOM 682 C C . LEU A 1 86 ? -0.320 -7.186 5.708 1.00 94.44 86 LEU A C 1
ATOM 684 O O . LEU A 1 86 ? -0.619 -7.191 6.897 1.00 94.44 86 LEU A O 1
ATOM 688 N N . THR A 1 87 ? -1.039 -6.547 4.796 1.00 93.31 87 THR A N 1
ATOM 689 C CA . THR A 1 87 ? -2.196 -5.728 5.124 1.00 93.31 87 THR A CA 1
ATOM 690 C C . THR A 1 87 ? -3.364 -6.540 5.675 1.00 93.31 87 THR A C 1
ATOM 692 O O . THR A 1 87 ? -4.039 -6.067 6.583 1.00 93.31 87 THR A O 1
ATOM 695 N N . VAL A 1 88 ? -3.589 -7.769 5.193 1.00 92.88 88 VAL A N 1
ATOM 696 C CA . VAL A 1 88 ? -4.585 -8.675 5.799 1.00 92.88 88 VAL A CA 1
ATOM 697 C C . VAL A 1 88 ? -4.238 -8.942 7.261 1.00 92.88 88 VAL A C 1
ATOM 699 O O . VAL A 1 88 ? -5.086 -8.758 8.127 1.00 92.88 88 VAL A O 1
ATOM 702 N N . MET A 1 89 ? -2.984 -9.316 7.538 1.00 94.69 89 MET A N 1
ATOM 703 C CA . MET A 1 89 ? -2.536 -9.599 8.906 1.00 94.69 89 MET A CA 1
ATOM 704 C C . MET A 1 89 ? -2.628 -8.357 9.798 1.00 94.69 89 MET A C 1
ATOM 706 O O . MET A 1 89 ? -3.104 -8.446 10.924 1.00 94.69 89 MET A O 1
ATOM 710 N N . ALA A 1 90 ? -2.225 -7.192 9.285 1.00 94.69 90 ALA A N 1
ATOM 711 C CA . ALA A 1 90 ? -2.299 -5.934 10.018 1.00 94.69 90 ALA A CA 1
ATOM 712 C C . ALA A 1 90 ? -3.751 -5.524 10.311 1.00 94.69 90 ALA A C 1
ATOM 714 O O . ALA A 1 90 ? -4.048 -5.079 11.414 1.00 94.69 90 ALA A O 1
ATOM 715 N N . LYS A 1 91 ? -4.671 -5.720 9.356 1.00 93.38 91 LYS A N 1
ATOM 716 C CA . LYS A 1 91 ? -6.099 -5.445 9.552 1.00 93.38 91 LYS A CA 1
ATOM 717 C C . LYS A 1 91 ? -6.702 -6.351 10.627 1.00 93.38 91 LYS A C 1
ATOM 719 O O . LYS A 1 91 ? -7.446 -5.858 11.467 1.00 93.38 91 LYS A O 1
ATOM 724 N N . SER A 1 92 ? -6.367 -7.643 10.624 1.00 94.12 92 SER A N 1
ATOM 725 C CA . SER A 1 92 ? -6.781 -8.567 11.688 1.00 94.12 92 SER A CA 1
ATOM 726 C C . SER A 1 92 ? -6.221 -8.144 13.046 1.00 94.12 92 SER A C 1
ATOM 728 O O . SER A 1 92 ? -6.992 -7.993 13.981 1.00 94.12 92 SER A O 1
ATOM 730 N N . ALA A 1 93 ? -4.926 -7.827 13.131 1.00 95.62 93 ALA A N 1
ATOM 731 C CA . ALA A 1 93 ? -4.302 -7.405 14.384 1.00 95.62 93 ALA A CA 1
ATOM 732 C C . ALA A 1 93 ? -4.913 -6.115 14.964 1.00 95.62 93 ALA A C 1
ATOM 734 O O . ALA A 1 93 ? -5.073 -6.007 16.175 1.00 95.62 93 ALA A O 1
ATOM 735 N N . VAL A 1 94 ? -5.280 -5.140 14.121 1.00 94.88 94 VAL A N 1
ATOM 736 C CA . VAL A 1 94 ? -5.980 -3.923 14.578 1.00 94.88 94 VAL A CA 1
ATOM 737 C C . VAL A 1 94 ? -7.360 -4.265 15.139 1.00 94.88 94 VAL A C 1
ATOM 739 O O . VAL A 1 94 ? -7.711 -3.771 16.206 1.00 94.88 94 VAL A O 1
ATOM 742 N N . ARG A 1 95 ? -8.108 -5.147 14.464 1.00 94.75 95 ARG A N 1
ATOM 743 C CA . ARG A 1 95 ? -9.444 -5.582 14.903 1.00 94.75 95 ARG A CA 1
ATOM 744 C C . ARG A 1 95 ? -9.421 -6.439 16.167 1.00 94.75 95 ARG A C 1
ATOM 746 O O . ARG A 1 95 ? -10.382 -6.404 16.926 1.00 94.75 95 ARG A O 1
ATOM 753 N N . ASP A 1 96 ? -8.341 -7.181 16.394 1.00 96.12 96 ASP A N 1
ATOM 754 C CA . ASP A 1 96 ? -8.139 -7.948 17.627 1.00 96.12 96 ASP A CA 1
ATOM 755 C C . ASP A 1 96 ? -7.908 -7.023 18.839 1.00 96.12 96 ASP A C 1
ATOM 757 O O . ASP A 1 96 ? -8.247 -7.388 19.963 1.00 96.12 96 ASP A O 1
ATOM 761 N N . ILE A 1 97 ? -7.348 -5.824 18.621 1.00 96.31 97 ILE A N 1
ATOM 762 C CA . ILE A 1 97 ? -7.146 -4.799 19.660 1.00 96.31 97 ILE A CA 1
ATOM 763 C C . ILE A 1 97 ? -8.432 -4.001 19.898 1.00 96.31 97 ILE A C 1
ATOM 765 O O . ILE A 1 97 ? -8.837 -3.811 21.044 1.00 96.31 97 ILE A O 1
ATOM 769 N N . ASP A 1 98 ? -9.058 -3.519 18.825 1.00 94.44 98 ASP A N 1
ATOM 770 C CA . ASP A 1 98 ? -10.329 -2.800 18.866 1.00 94.44 98 ASP A CA 1
ATOM 771 C C . ASP A 1 98 ? -11.179 -3.183 17.642 1.00 94.44 98 ASP A C 1
ATOM 773 O O . ASP A 1 98 ? -10.862 -2.775 16.518 1.00 94.44 98 ASP A O 1
ATOM 777 N N . PRO A 1 99 ? -12.278 -3.936 17.826 1.00 93.94 99 PRO A N 1
ATOM 778 C CA . PRO A 1 99 ? -13.109 -4.395 16.720 1.00 93.94 99 PRO A CA 1
ATOM 779 C C . PRO A 1 99 ? -13.867 -3.265 16.008 1.00 93.94 99 PRO A C 1
ATOM 781 O O . PRO A 1 99 ? -14.402 -3.502 14.925 1.00 93.94 99 PRO A O 1
ATOM 784 N N . GLN A 1 100 ? -13.942 -2.059 16.585 1.00 94.75 100 GLN A N 1
ATOM 785 C CA . GLN A 1 100 ? -14.559 -0.893 15.943 1.00 94.75 100 GLN A CA 1
ATOM 786 C C . GLN A 1 100 ? -13.587 -0.124 15.042 1.00 94.75 100 GLN A C 1
ATOM 788 O O . GLN A 1 100 ? -14.024 0.728 14.267 1.00 94.75 100 GLN A O 1
ATOM 793 N N . ASN A 1 101 ? -12.286 -0.417 15.120 1.00 93.00 101 ASN A N 1
ATOM 794 C CA . ASN A 1 101 ? -11.267 0.274 14.348 1.00 93.00 101 ASN A CA 1
ATOM 795 C C . ASN A 1 101 ? -10.883 -0.508 13.082 1.00 93.00 101 ASN A C 1
ATOM 797 O O . ASN A 1 101 ? -10.689 -1.725 13.102 1.00 93.00 101 ASN A O 1
ATOM 801 N N . ASP A 1 102 ? -10.709 0.209 11.973 1.00 90.19 102 ASP A N 1
ATOM 802 C CA . ASP A 1 102 ? -10.276 -0.355 10.699 1.00 90.19 102 ASP A CA 1
ATOM 803 C C . ASP A 1 102 ? -8.944 0.253 10.256 1.00 90.19 102 ASP A C 1
ATOM 805 O O . ASP A 1 102 ? -8.714 1.461 10.318 1.00 90.19 102 ASP A O 1
ATOM 809 N N . LEU A 1 103 ? -8.053 -0.603 9.755 1.00 91.38 103 LEU A N 1
ATOM 810 C CA . LEU A 1 103 ? -6.790 -0.158 9.182 1.00 91.38 103 LEU A CA 1
ATOM 811 C C . LEU A 1 103 ? -7.045 0.575 7.855 1.00 91.38 103 LEU A C 1
ATOM 813 O O . LEU A 1 103 ? -7.421 -0.051 6.865 1.00 91.38 103 LEU A O 1
ATOM 817 N N . THR A 1 104 ? -6.782 1.879 7.832 1.00 91.88 104 THR A N 1
ATOM 818 C CA . THR A 1 104 ? -6.910 2.745 6.644 1.00 91.88 104 THR A CA 1
ATOM 819 C C . THR A 1 104 ? -5.569 3.017 5.967 1.00 91.88 104 THR A C 1
ATOM 821 O O . THR A 1 104 ? -5.492 3.202 4.753 1.00 91.88 104 THR A O 1
ATOM 824 N N . PHE A 1 105 ? -4.485 3.027 6.743 1.00 94.00 105 PHE A N 1
ATOM 825 C CA . PHE A 1 105 ? -3.168 3.392 6.249 1.00 94.00 105 PHE A CA 1
ATOM 826 C C . PHE A 1 105 ? -2.058 2.652 6.995 1.00 94.00 105 PHE A C 1
ATOM 828 O O . PHE A 1 105 ? -2.076 2.542 8.220 1.00 94.00 105 PHE A O 1
ATOM 835 N N . LEU A 1 106 ? -1.069 2.164 6.250 1.00 94.19 106 LEU A N 1
ATOM 836 C CA . LEU A 1 106 ? 0.101 1.466 6.769 1.00 94.19 106 LEU A CA 1
ATOM 837 C C . LEU A 1 106 ? 1.372 2.090 6.190 1.00 94.19 106 LEU A C 1
ATOM 839 O O . LEU A 1 106 ? 1.532 2.189 4.977 1.00 94.19 106 LEU A O 1
ATOM 843 N N . ARG A 1 107 ? 2.310 2.464 7.061 1.00 95.56 107 ARG A N 1
ATOM 844 C CA . ARG A 1 107 ? 3.610 3.028 6.682 1.00 95.56 107 ARG A CA 1
ATOM 845 C C . ARG A 1 107 ? 4.726 2.119 7.179 1.00 95.56 107 ARG A C 1
ATOM 847 O O . ARG A 1 107 ? 4.831 1.858 8.373 1.00 95.56 107 ARG A O 1
ATOM 854 N N . LEU A 1 108 ? 5.563 1.651 6.263 1.00 94.50 108 LEU A N 1
ATOM 855 C CA . LEU A 1 108 ? 6.668 0.737 6.524 1.00 94.50 108 LEU A CA 1
ATOM 856 C C . LEU A 1 108 ? 7.970 1.431 6.155 1.00 94.50 108 LEU A C 1
ATOM 858 O O . LEU A 1 108 ? 8.222 1.719 4.988 1.00 94.50 108 LEU A O 1
ATOM 862 N N . ARG A 1 109 ? 8.814 1.683 7.150 1.00 94.12 109 ARG A N 1
ATOM 863 C CA . ARG A 1 109 ? 10.129 2.285 6.946 1.00 94.12 109 ARG A CA 1
ATOM 864 C C . ARG A 1 109 ? 11.204 1.211 7.046 1.00 94.12 109 ARG A C 1
ATOM 866 O O . ARG A 1 109 ? 11.285 0.500 8.042 1.00 94.12 109 ARG A O 1
ATOM 873 N N . SER A 1 110 ? 12.029 1.110 6.015 1.00 90.50 110 SER A N 1
ATOM 874 C CA . SER A 1 110 ? 13.265 0.328 6.004 1.00 90.50 110 SER A CA 1
ATOM 875 C C . SER A 1 110 ? 14.473 1.268 6.046 1.00 90.50 110 SER A C 1
ATOM 877 O O . SER A 1 110 ? 14.319 2.482 6.098 1.00 90.50 110 SER A O 1
ATOM 879 N N . GLN A 1 111 ? 15.691 0.727 6.013 1.00 90.38 111 GLN A N 1
ATOM 880 C CA . GLN A 1 111 ? 16.914 1.538 5.950 1.00 90.38 111 GLN A CA 1
ATOM 881 C C . GLN A 1 111 ? 17.071 2.256 4.602 1.00 90.38 111 GLN A C 1
ATOM 883 O O . GLN A 1 111 ? 17.634 3.340 4.544 1.00 90.38 111 GLN A O 1
ATOM 888 N N . LYS A 1 112 ? 16.584 1.654 3.510 1.00 87.12 112 LYS A N 1
ATOM 889 C CA . LYS A 1 112 ? 16.774 2.174 2.142 1.00 87.12 112 LYS A CA 1
ATOM 890 C C . LYS A 1 112 ? 15.531 2.854 1.577 1.00 87.12 112 LYS A C 1
ATOM 892 O O . LYS A 1 112 ? 15.640 3.783 0.783 1.00 87.12 112 LYS A O 1
ATOM 897 N N . CYS A 1 113 ? 14.357 2.388 1.980 1.00 91.50 113 CYS A N 1
ATOM 898 C CA . CYS A 1 113 ? 13.092 2.801 1.396 1.00 91.50 113 CYS A CA 1
ATOM 899 C C . CYS A 1 113 ? 12.003 2.963 2.446 1.00 91.50 113 CYS A C 1
ATOM 901 O O . CYS A 1 113 ? 12.078 2.433 3.557 1.00 91.50 113 CYS A O 1
ATOM 903 N N . GLU A 1 114 ? 10.967 3.675 2.044 1.00 94.38 114 GLU A N 1
ATOM 904 C CA . GLU A 1 114 ? 9.739 3.850 2.783 1.00 94.38 114 GLU A CA 1
ATOM 905 C C . GLU A 1 114 ? 8.566 3.450 1.885 1.00 94.38 114 GLU A C 1
ATOM 907 O O . GLU A 1 114 ? 8.492 3.851 0.726 1.00 94.38 114 GLU A O 1
ATOM 912 N N . ILE A 1 115 ? 7.677 2.608 2.402 1.00 95.38 115 ILE A N 1
ATOM 91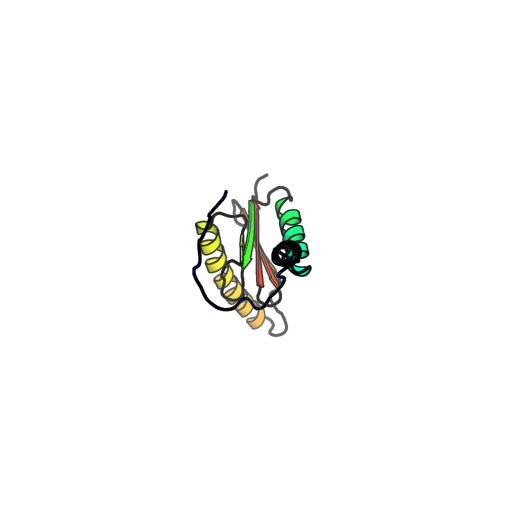3 C CA . ILE A 1 115 ? 6.508 2.106 1.685 1.00 95.38 115 ILE A CA 1
ATOM 914 C C . ILE A 1 115 ? 5.266 2.591 2.417 1.00 95.38 115 ILE A C 1
ATOM 916 O O . ILE A 1 115 ? 5.093 2.343 3.609 1.00 95.38 115 ILE A O 1
ATOM 920 N N . MET A 1 116 ? 4.390 3.261 1.688 1.00 95.31 116 MET A N 1
ATOM 921 C CA . MET A 1 116 ? 3.105 3.748 2.167 1.00 95.31 116 MET A CA 1
ATOM 922 C C . MET A 1 116 ? 2.006 2.941 1.482 1.00 95.31 116 MET A C 1
ATOM 924 O O . MET A 1 116 ? 2.001 2.824 0.260 1.00 95.31 116 MET A O 1
ATOM 928 N N . VAL A 1 117 ? 1.091 2.371 2.258 1.00 95.44 117 VAL A N 1
ATOM 929 C CA . VAL A 1 117 ? -0.025 1.560 1.768 1.00 95.44 117 VAL A CA 1
ATOM 930 C C . VAL A 1 117 ? -1.325 2.169 2.276 1.00 95.44 117 VAL A C 1
ATOM 932 O O . VAL A 1 117 ? -1.590 2.155 3.475 1.00 95.44 117 VAL A O 1
ATOM 935 N N . GLY A 1 118 ? -2.130 2.705 1.365 1.00 94.69 118 GLY A N 1
ATOM 936 C CA . GLY A 1 118 ? -3.496 3.147 1.627 1.00 94.69 118 GLY A CA 1
ATOM 937 C C . GLY A 1 118 ? -4.504 2.044 1.317 1.00 94.69 118 GLY A C 1
ATOM 938 O O . GLY A 1 118 ? -4.359 1.339 0.315 1.00 94.69 118 GLY A O 1
ATOM 939 N N . LEU A 1 119 ? -5.508 1.907 2.180 1.00 91.75 119 LEU A N 1
ATOM 940 C CA . LEU A 1 119 ? -6.604 0.948 2.071 1.00 91.75 119 LEU A CA 1
ATOM 941 C C . LEU A 1 119 ? -7.916 1.706 1.941 1.00 91.75 119 LEU A C 1
ATOM 943 O O . LEU A 1 119 ? -8.343 2.348 2.894 1.00 91.75 119 LEU A O 1
ATOM 947 N N . GLU A 1 120 ? -8.558 1.597 0.783 1.00 87.31 120 GLU A N 1
ATOM 948 C CA . GLU A 1 120 ? -9.820 2.285 0.509 1.00 87.31 120 GLU A CA 1
ATOM 949 C C . GLU A 1 120 ? -10.732 1.364 -0.304 1.00 87.31 120 GLU A C 1
ATOM 951 O O . GLU A 1 120 ? -10.358 0.950 -1.398 1.00 87.31 120 GLU A O 1
ATOM 956 N N . ASN A 1 121 ? -11.920 1.029 0.213 1.00 82.56 121 ASN A N 1
ATOM 957 C CA . ASN A 1 121 ? -12.946 0.235 -0.491 1.00 82.56 121 ASN A CA 1
ATOM 958 C C . ASN A 1 121 ? -12.399 -1.014 -1.212 1.00 82.56 121 ASN A C 1
ATOM 960 O O . ASN A 1 121 ? -12.708 -1.269 -2.372 1.00 82.56 121 ASN A O 1
ATOM 964 N N . GLU A 1 122 ? -11.549 -1.769 -0.513 1.00 82.12 122 GLU A N 1
ATOM 965 C CA . GLU A 1 122 ? -10.849 -2.972 -0.997 1.00 82.12 122 GLU A CA 1
ATOM 966 C C . GLU A 1 122 ? -9.756 -2.759 -2.057 1.00 82.12 122 GLU A C 1
ATOM 968 O O . GLU A 1 122 ? -9.109 -3.720 -2.474 1.00 82.12 122 GLU A O 1
ATOM 973 N N . PHE A 1 123 ? -9.467 -1.519 -2.438 1.00 90.19 123 PHE A N 1
ATOM 974 C CA . PHE A 1 123 ? -8.284 -1.186 -3.220 1.00 90.19 123 PHE A CA 1
ATOM 975 C C . PHE A 1 123 ? -7.081 -0.952 -2.314 1.00 90.19 123 PHE A C 1
ATOM 977 O O . PHE A 1 123 ? -7.191 -0.426 -1.202 1.00 90.19 123 PHE A O 1
ATOM 984 N N . LEU A 1 124 ? -5.911 -1.33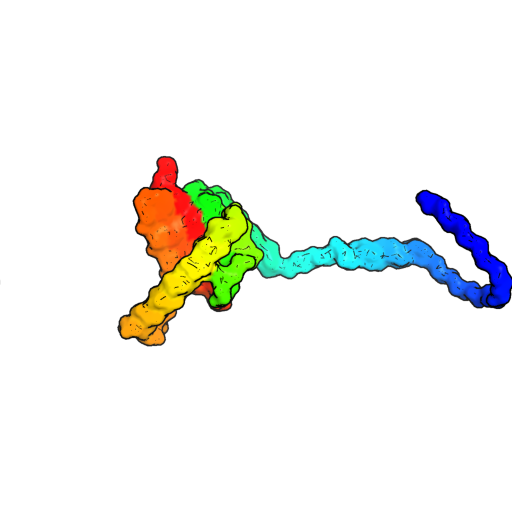3 -2.823 1.00 92.69 124 LEU A N 1
ATOM 985 C CA . LEU A 1 124 ? -4.632 -1.014 -2.208 1.00 92.69 124 LEU A CA 1
ATOM 986 C C . LEU A 1 124 ? -3.896 -0.015 -3.092 1.00 92.69 124 LEU A C 1
ATOM 988 O O . LEU A 1 124 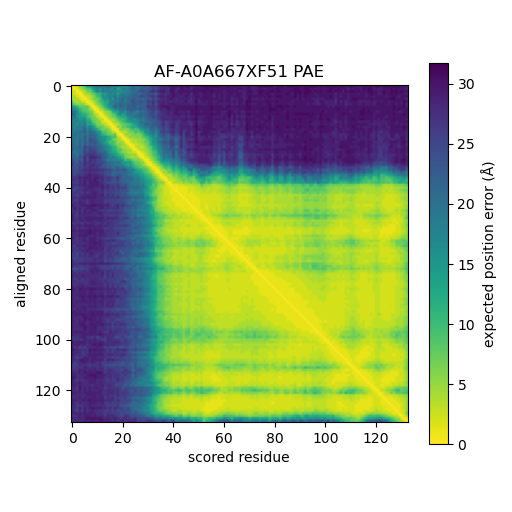? -3.648 -0.288 -4.267 1.00 92.69 124 LEU A O 1
ATOM 992 N N . VAL A 1 125 ? -3.511 1.115 -2.507 1.00 94.19 125 VAL A N 1
ATOM 993 C CA . VAL A 1 125 ? -2.625 2.095 -3.140 1.00 94.19 125 VAL A CA 1
ATOM 994 C C . VAL A 1 125 ? -1.281 2.025 -2.443 1.00 94.19 125 VAL A C 1
ATOM 996 O O . VAL A 1 125 ? -1.175 2.306 -1.254 1.00 94.19 125 VAL A O 1
ATOM 999 N N . ILE A 1 126 ? -0.254 1.631 -3.180 1.00 95.00 126 ILE A N 1
ATOM 1000 C CA . ILE A 1 126 ? 1.107 1.460 -2.689 1.00 95.00 126 ILE A CA 1
ATOM 1001 C C . ILE A 1 126 ? 1.960 2.571 -3.289 1.00 95.00 126 ILE A C 1
ATOM 1003 O O . ILE A 1 126 ? 1.996 2.749 -4.506 1.00 95.00 126 ILE A O 1
ATOM 1007 N N . VAL A 1 127 ? 2.680 3.290 -2.439 1.00 95.44 127 VAL A N 1
ATOM 1008 C CA . VAL A 1 127 ? 3.660 4.301 -2.834 1.00 95.44 127 VAL A CA 1
ATOM 1009 C C . VAL A 1 127 ? 5.007 3.896 -2.259 1.00 95.44 127 VAL A C 1
ATOM 1011 O O . VAL A 1 127 ? 5.123 3.624 -1.064 1.00 95.44 127 VAL A O 1
ATOM 1014 N N . ILE A 1 128 ? 6.020 3.836 -3.117 1.00 94.81 128 ILE A N 1
ATOM 1015 C CA . ILE A 1 128 ? 7.394 3.512 -2.739 1.00 94.81 128 ILE A CA 1
ATOM 1016 C C . ILE A 1 128 ? 8.223 4.785 -2.827 1.00 94.81 128 ILE A C 1
ATOM 1018 O O . ILE A 1 128 ? 8.243 5.450 -3.863 1.00 94.81 128 ILE A O 1
ATOM 1022 N N . GLN A 1 129 ? 8.921 5.104 -1.746 1.00 94.25 129 GLN A N 1
ATOM 1023 C CA . GLN A 1 129 ? 9.792 6.263 -1.625 1.00 94.25 129 GLN A CA 1
ATOM 1024 C C . GLN A 1 129 ? 11.209 5.843 -1.225 1.00 94.25 129 GLN A C 1
ATOM 1026 O O . GLN A 1 129 ? 11.407 4.878 -0.482 1.00 94.25 129 GLN A O 1
ATOM 1031 N N . ASN A 1 130 ? 12.207 6.582 -1.701 1.00 92.81 130 ASN A N 1
ATOM 1032 C CA . ASN A 1 130 ? 13.580 6.472 -1.225 1.00 92.81 130 ASN A CA 1
ATOM 1033 C C . ASN A 1 130 ? 13.742 7.266 0.068 1.00 92.81 130 ASN A C 1
ATOM 1035 O O . ASN A 1 130 ? 13.293 8.406 0.169 1.00 92.81 130 ASN A O 1
ATOM 1039 N N . LEU A 1 131 ? 14.408 6.656 1.050 1.00 83.25 131 LEU A N 1
ATOM 1040 C CA . LEU A 1 131 ? 14.608 7.282 2.354 1.00 83.25 131 LEU A CA 1
ATOM 1041 C C . LEU A 1 131 ? 15.788 8.267 2.372 1.00 83.25 131 LEU A C 1
ATOM 1043 O O . LEU A 1 131 ? 15.812 9.193 3.179 1.00 83.25 131 LEU A O 1
ATOM 1047 N N . HIS A 1 132 ? 16.748 8.074 1.470 1.00 70.38 132 HIS A N 1
ATOM 1048 C CA . HIS A 1 132 ? 17.879 8.970 1.266 1.00 70.38 132 HIS A CA 1
ATOM 1049 C C . HIS A 1 132 ? 17.640 9.790 -0.007 1.00 70.38 132 HIS A C 1
ATOM 1051 O O . HIS A 1 132 ? 17.487 9.213 -1.086 1.00 70.38 132 HIS A O 1
ATOM 1057 N N . GLN A 1 133 ? 17.566 11.114 0.150 1.00 57.53 133 GLN A N 1
ATOM 1058 C CA . GLN A 1 133 ? 17.611 12.102 -0.933 1.00 57.53 133 GLN A CA 1
ATOM 1059 C C . GLN A 1 133 ? 19.019 12.673 -1.052 1.00 57.53 133 GLN A C 1
ATOM 1061 O O . GLN A 1 133 ? 19.657 12.857 0.010 1.00 57.53 133 GLN A O 1
#

pLDDT: mean 78.61, std 21.43, range [31.88, 96.31]

Nearest PDB structures (foldseek):
  8j07-assembly1_q5  TM=9.740E-01  e=8.155E-13  Homo sapiens
  3l9k-assembly5_A  TM=9.672E-01  e=2.985E-12  Drosophila melanogaster
  3l7h-assembly1_A  TM=9.629E-01  e=2.594E-11  Drosophila melanogaster
  2hz5-assembly2_B  TM=9.477E-01  e=8.391E-11  Homo sapiens
  1y4o-assembly1_B  TM=8.661E-01  e=3.322E-11  Mus musculus

Foldseek 3Di:
DDDDDDDDDDDDDDDPDDPVVVVVVVVVVPDPPCPPVNVVVVVVLVVLCPDPFWPKKFKAALVLHTPDIPDDPVVSSVCSVVVSVVQVVVQVVVCVVPVVDGDQKDWDDDPFWIWIWGDDPRMIMIIIGGPPD

Secondary structure (DSSP, 8-state):
---------S--------HHHHHHHHHGGG-----HHHHHHHHHHHHHHTSTTEEEEEEE-TTS-EEEESS-HHHHHHHHHHHHHHHHHHHHHHHHH-TT----EEEEE-SSEEEEEEEETTEEEEEEEES--

Sequence (133 aa):
MTATLHFRSGKKRQFRFSWQQRDALNRRRNNPTIPKMASEVEETLKRIEGQRGVVGTVVCNADGIPIRSSLDGVATAQYARLLRKLTVMAKSAVRDIDPQNDLTFLRLRSQKCEIMVGLENEFLVIVIQNLHQ

Radius of gyration: 26.14 Å; Cα contacts (8 Å, |Δi|>4): 146; chains: 1; bounding box: 51×25×84 Å

InterPro domains:
  IPR004942 Roadblock/LAMTOR2 domain [PF03259] (41-130)
  IPR004942 Roadblock/LAMTOR2 domain [SM00960] (41-129)

Solvent-accessible surface area (backbone atoms only — not comparable to full-atom values): 8029 Å² total; per-residue (Å²): 137,90,82,90,82,91,82,84,86,86,83,88,75,91,71,88,75,63,73,76,59,55,63,60,59,58,62,66,72,73,60,76,75,68,54,70,67,61,54,55,52,52,54,49,52,51,58,54,56,70,38,89,49,43,74,31,42,37,35,22,44,76,86,28,51,74,79,48,62,71,52,58,72,69,59,45,54,52,50,33,49,54,49,45,55,50,49,53,54,50,37,49,55,45,31,74,76,38,75,89,50,76,70,47,70,47,78,48,78,60,93,64,34,32,38,39,37,40,47,55,99,58,30,38,41,38,38,36,29,48,64,74,129

Organism: NCBI:txid586833